Protein AF-A0A5S9ISZ1-F1 (afdb_monomer)

Organism: Uabimicrobium amorphum (NCBI:txid2596890)

Solvent-accessible surface area (backbone atoms only — not comparable to full-atom values): 8520 Å² total; per-residue (Å²): 136,82,88,78,91,81,89,80,90,78,88,81,79,80,75,77,74,77,74,75,72,71,69,77,73,83,74,69,81,71,46,74,76,39,40,32,41,36,26,41,45,48,73,56,96,90,42,76,43,75,41,82,54,31,29,32,37,35,32,41,49,96,90,40,46,37,36,42,65,77,46,66,77,42,88,84,69,52,56,44,74,26,39,45,80,74,44,73,80,90,51,41,43,36,33,37,39,30,35,60,96,80,40,47,35,37,36,46,30,35,58,76,49,92,55,30,27,39,36,37,32,18,42,40,50,99,84,68,45,72,72,51,80,69,37,49,33,39,39,38,53,51,89,130

Secondary structure (DSSP, 8-state):
------------------------------EEEEEEEEEEEEEETTEEEEEEEEEEEEEEETTEEEEEE-S---TTS----EEEEEEE-SSEEEEEEE-GGG-EEEEEEEEEETTEEEEEEEEE-TT--EEEEEEEEEEEEEP-

pLDDT: mean 78.62, std 19.04, range [37.28, 97.5]

Mean predicted aligned error: 11.9 Å

Foldseek 3Di:
DDDDDDDDDDDDPPPPPPPPPPDPPPPDDWAFPFKKWKWWFDDDPNDGDTDTAAIWTWTADPNFIAIAGPGDDPVVQPGFRGKDPWDDPPFWTWIWTQSDPVGIWIDIWGDPDVQKTKDFIFHADPVRDGDDTDTIMIMGTDDD

Nearest PDB structures (foldseek):
  8ah9-assembly1_A  TM=6.324E-01  e=5.903E-02  synthetic construct
  2lfu-assembly1_A  TM=5.214E-01  e=3.673E-02  Neisseria meningitidis
  6r5p-assembly1_A  TM=3.182E-01  e=1.324E+00  Pseudomonas aeruginosa PAO1
  8xkw-assembly1_F  TM=3.300E-01  e=9.813E+00  Saccharomyces cerevisiae
  6z0e-assembly1_A  TM=2.368E-01  e=4.005E+00  Homo sapiens

Structure (mmCIF, N/CA/C/O backbone):
data_AF-A0A5S9ISZ1-F1
#
_entry.id   AF-A0A5S9ISZ1-F1
#
loop_
_atom_site.group_PDB
_atom_site.id
_atom_site.type_symbol
_atom_site.label_atom_id
_atom_site.label_alt_id
_atom_site.label_comp_id
_atom_site.label_asym_id
_atom_site.label_entity_id
_atom_site.label_seq_id
_atom_site.pdbx_PDB_ins_code
_atom_site.Cartn_x
_atom_site.Cartn_y
_atom_site.Cartn_z
_atom_site.occupancy
_atom_site.B_iso_or_equiv
_atom_site.auth_seq_id
_atom_site.auth_comp_id
_atom_site.auth_asym_id
_atom_site.auth_atom_id
_atom_site.pdbx_PDB_model_num
ATOM 1 N N . MET A 1 1 ? -58.623 -70.860 1.924 1.00 37.28 1 MET A N 1
ATOM 2 C CA . MET A 1 1 ? -57.464 -71.271 1.102 1.00 37.28 1 MET A CA 1
ATOM 3 C C . MET A 1 1 ? -56.815 -70.028 0.511 1.00 37.28 1 MET A C 1
ATOM 5 O O . MET A 1 1 ? -57.539 -69.239 -0.068 1.00 37.28 1 MET A O 1
ATOM 9 N N . LYS A 1 2 ? -55.489 -69.919 0.670 1.00 38.84 2 LYS A N 1
ATOM 10 C CA . LYS A 1 2 ? -54.488 -69.265 -0.201 1.00 38.84 2 LYS A CA 1
ATOM 11 C C . LYS A 1 2 ? -54.653 -67.785 -0.621 1.00 38.84 2 LYS A C 1
ATOM 13 O O . LYS A 1 2 ? -55.529 -67.431 -1.393 1.00 38.84 2 LYS A O 1
ATOM 18 N N . ASN A 1 3 ? -53.675 -67.002 -0.143 1.00 41.09 3 ASN A N 1
ATOM 19 C CA . ASN A 1 3 ? -52.988 -65.829 -0.711 1.0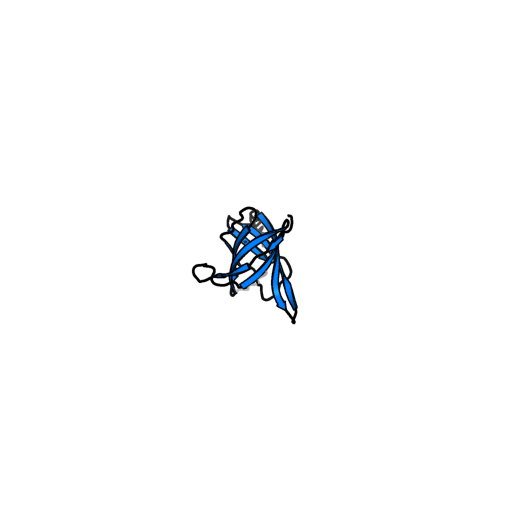0 41.09 3 ASN A CA 1
ATOM 20 C C . ASN A 1 3 ? -53.276 -65.455 -2.173 1.00 41.09 3 ASN A C 1
ATOM 22 O O . ASN A 1 3 ? -53.271 -66.335 -3.023 1.00 41.09 3 ASN A O 1
ATOM 26 N N . PHE A 1 4 ? -53.325 -64.144 -2.446 1.00 40.31 4 PHE A N 1
ATOM 27 C CA . PHE A 1 4 ? -52.433 -63.378 -3.351 1.00 40.31 4 PHE A CA 1
ATOM 28 C C . PHE A 1 4 ? -52.940 -61.918 -3.351 1.00 40.31 4 PHE A C 1
ATOM 30 O O . PHE A 1 4 ? -54.024 -61.632 -3.838 1.00 40.31 4 PHE A O 1
ATOM 37 N N . LEU A 1 5 ? -52.355 -61.010 -2.564 1.00 41.66 5 LEU A N 1
ATOM 38 C CA . LEU A 1 5 ? -51.316 -60.065 -2.999 1.00 41.66 5 LEU A CA 1
ATOM 39 C C . LEU A 1 5 ? -51.526 -59.556 -4.436 1.00 41.66 5 LEU A C 1
ATOM 41 O O . LEU A 1 5 ? -51.067 -60.209 -5.361 1.00 41.66 5 LEU A O 1
ATOM 45 N N . TYR A 1 6 ? -52.119 -58.369 -4.604 1.00 41.50 6 TYR A N 1
ATOM 46 C CA . TYR A 1 6 ? -51.606 -57.391 -5.566 1.00 41.50 6 TYR A CA 1
ATOM 47 C C . TYR A 1 6 ? -51.795 -55.958 -5.065 1.00 41.50 6 TYR A C 1
ATOM 49 O O . TYR A 1 6 ? -52.875 -55.503 -4.698 1.00 41.50 6 TYR A O 1
ATOM 57 N N . LEU A 1 7 ? -50.640 -55.313 -5.028 1.00 40.91 7 LEU A N 1
ATOM 58 C CA . LEU A 1 7 ? -50.312 -53.946 -4.691 1.00 40.91 7 LEU A CA 1
ATOM 59 C C . LEU A 1 7 ? -50.818 -53.014 -5.804 1.00 40.91 7 LEU A C 1
ATOM 61 O O . LEU A 1 7 ? -50.527 -53.275 -6.968 1.00 40.91 7 LEU A O 1
ATOM 65 N N . LEU A 1 8 ? -51.475 -51.904 -5.462 1.00 42.34 8 LEU A N 1
ATOM 66 C CA . LEU A 1 8 ? -51.428 -50.679 -6.271 1.00 42.34 8 LEU A CA 1
ATOM 67 C C . LEU A 1 8 ? -51.762 -49.468 -5.393 1.00 42.34 8 LEU A C 1
ATOM 69 O O . LEU A 1 8 ? -52.909 -49.081 -5.194 1.00 42.34 8 LEU A O 1
ATOM 73 N N . LEU A 1 9 ? -50.686 -48.914 -4.833 1.00 39.34 9 LEU A N 1
ATOM 74 C CA . LEU A 1 9 ? -50.608 -47.561 -4.303 1.00 39.34 9 LEU A CA 1
ATOM 75 C C . LEU A 1 9 ? -50.928 -46.566 -5.424 1.00 39.34 9 LEU A C 1
ATOM 77 O O . LEU A 1 9 ? -50.252 -46.573 -6.452 1.00 39.34 9 LEU A O 1
ATOM 81 N N . VAL A 1 10 ? -51.877 -45.660 -5.192 1.00 41.00 10 VAL A N 1
ATOM 82 C CA . VAL A 1 10 ? -51.942 -44.398 -5.935 1.00 41.00 10 VAL A CA 1
ATOM 83 C C . VAL A 1 10 ? -51.803 -43.254 -4.944 1.00 41.00 10 VAL A C 1
ATOM 85 O O . VAL A 1 10 ? -52.517 -43.153 -3.950 1.00 41.00 10 VAL A O 1
ATOM 88 N N . LEU A 1 11 ? -50.776 -42.463 -5.231 1.00 42.03 11 LEU A N 1
ATOM 89 C CA . LEU A 1 11 ? -50.231 -41.351 -4.483 1.00 42.03 11 LEU A CA 1
ATOM 90 C C . LEU A 1 11 ? -51.279 -40.285 -4.165 1.00 42.03 11 LEU A C 1
ATOM 92 O O . LEU A 1 11 ? -51.996 -39.829 -5.051 1.00 42.03 11 LEU A O 1
ATOM 96 N N . SER A 1 12 ? -51.249 -39.778 -2.936 1.00 39.47 12 SER A N 1
ATOM 97 C CA . SER A 1 12 ? -51.630 -38.397 -2.614 1.00 39.47 12 SER A CA 1
ATOM 98 C C . SER A 1 12 ? -50.902 -37.941 -1.347 1.00 39.47 12 SER A C 1
ATOM 100 O O . SER A 1 12 ? -51.507 -37.438 -0.406 1.00 39.47 12 SER A O 1
ATOM 102 N N . SER A 1 13 ? -49.583 -38.141 -1.286 1.00 40.16 13 SER A N 1
ATOM 103 C CA . SER A 1 13 ? -48.759 -37.416 -0.319 1.00 40.16 13 SER A CA 1
ATOM 104 C C . SER A 1 13 ? -48.567 -36.015 -0.881 1.00 40.16 13 SER A C 1
ATOM 106 O O . SER A 1 13 ? -47.745 -35.789 -1.770 1.00 40.16 13 SER A O 1
ATOM 108 N N . LEU A 1 14 ? -49.374 -35.085 -0.377 1.00 41.28 14 LEU A N 1
ATOM 109 C CA . LEU A 1 14 ? -49.137 -33.656 -0.472 1.00 41.28 14 LEU A CA 1
ATOM 110 C C . LEU A 1 14 ? -47.787 -33.390 0.213 1.00 41.28 14 LEU A C 1
ATOM 112 O O . LEU A 1 14 ? -47.710 -33.197 1.424 1.00 41.28 14 LEU A O 1
ATOM 116 N N . LEU A 1 15 ? -46.700 -33.486 -0.552 1.00 44.69 15 LEU A N 1
ATOM 117 C CA . LEU A 1 15 ? -45.383 -33.059 -0.116 1.00 44.69 15 LEU A CA 1
ATOM 118 C C . LEU A 1 15 ? -45.458 -31.532 -0.070 1.00 44.69 15 LEU A C 1
ATOM 120 O O . LEU A 1 15 ? -45.263 -30.851 -1.075 1.00 44.69 15 LEU A O 1
ATOM 124 N N . MET A 1 16 ? -45.824 -30.999 1.093 1.00 43.38 16 MET A N 1
ATOM 125 C CA . MET A 1 16 ? -45.502 -29.627 1.453 1.00 43.38 16 MET A CA 1
ATOM 126 C C . MET A 1 16 ? -43.980 -29.544 1.403 1.00 43.38 16 MET A C 1
ATOM 128 O O . MET A 1 16 ? -43.286 -29.928 2.341 1.00 43.38 16 MET A O 1
ATOM 132 N N . ALA A 1 17 ? -43.461 -29.140 0.244 1.00 46.66 17 ALA A N 1
ATOM 133 C CA . ALA A 1 17 ? -42.120 -28.624 0.133 1.00 46.66 17 ALA A CA 1
ATOM 134 C C . ALA A 1 17 ? -42.088 -27.410 1.056 1.00 46.66 17 ALA A C 1
ATOM 136 O O . ALA A 1 17 ? -42.606 -26.344 0.729 1.00 46.66 17 ALA A O 1
ATOM 137 N N . GLU A 1 18 ? -41.562 -27.625 2.255 1.00 45.44 18 GLU A N 1
ATOM 138 C CA . GLU A 1 18 ? -41.102 -26.570 3.132 1.00 45.44 18 GLU A CA 1
ATOM 139 C C . GLU A 1 18 ? -40.006 -25.847 2.350 1.00 45.44 18 GLU A C 1
ATOM 141 O O . GLU A 1 18 ? -38.837 -26.241 2.335 1.00 45.44 18 GLU A O 1
ATOM 146 N N . ASP A 1 19 ? -40.437 -24.850 1.578 1.00 42.72 19 ASP A N 1
ATOM 147 C CA . ASP A 1 19 ? -39.573 -23.870 0.963 1.00 42.72 19 ASP A CA 1
ATOM 148 C C . ASP A 1 19 ? -38.849 -23.217 2.131 1.00 42.72 19 ASP A C 1
ATOM 150 O O . ASP A 1 19 ? -39.397 -22.381 2.854 1.00 42.72 19 ASP A O 1
ATOM 154 N N . LYS A 1 20 ? -37.637 -23.709 2.403 1.00 48.31 20 LYS A N 1
ATOM 155 C CA . LYS A 1 20 ? -36.704 -23.066 3.309 1.00 48.31 20 LYS A CA 1
ATOM 156 C C . LYS A 1 20 ? -36.422 -21.715 2.681 1.00 48.31 20 LYS A C 1
ATOM 158 O O . LYS A 1 20 ? -35.449 -21.569 1.941 1.00 48.31 20 LYS A O 1
ATOM 163 N N . GLN A 1 21 ? -37.276 -20.739 2.993 1.00 44.53 21 GLN A N 1
ATOM 164 C CA . GLN A 1 21 ? -36.989 -19.328 2.865 1.00 44.53 21 GLN A CA 1
ATOM 165 C C . GLN A 1 21 ? -35.624 -19.151 3.510 1.00 44.53 21 GLN A C 1
ATOM 167 O O . GLN A 1 21 ? -35.485 -19.160 4.734 1.00 44.53 21 GLN A O 1
ATOM 172 N N . LYS A 1 22 ? -34.591 -19.087 2.662 1.00 45.47 22 LYS A N 1
ATOM 173 C CA . LYS A 1 22 ? -33.261 -18.661 3.056 1.00 45.47 22 LYS A CA 1
ATOM 174 C C . LYS A 1 22 ? -33.496 -17.341 3.755 1.00 45.47 22 LYS A C 1
ATOM 176 O O . LYS A 1 22 ? -33.867 -16.361 3.110 1.00 45.47 22 LYS A O 1
ATOM 181 N N . THR A 1 23 ? -33.344 -17.355 5.075 1.00 46.59 23 THR A N 1
ATOM 182 C CA . THR A 1 23 ? -33.303 -16.157 5.897 1.00 46.59 23 THR A CA 1
ATOM 183 C C . THR A 1 23 ? -32.440 -15.157 5.138 1.00 46.59 23 THR A C 1
ATOM 185 O O . THR A 1 23 ? -31.343 -15.553 4.720 1.00 46.59 23 THR A O 1
ATOM 188 N N . PRO A 1 24 ? -32.914 -13.927 4.864 1.00 47.88 24 PRO A N 1
ATOM 189 C CA . PRO A 1 24 ? -32.077 -12.945 4.208 1.00 47.88 24 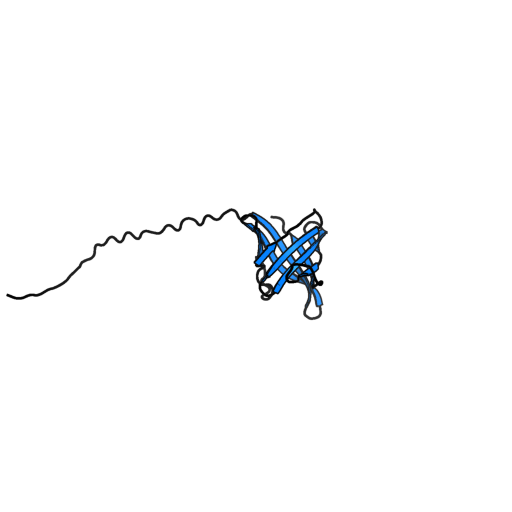PRO A CA 1
ATOM 190 C C . PRO A 1 24 ? -30.832 -12.832 5.072 1.00 47.88 24 PRO A C 1
ATOM 192 O O . PRO A 1 24 ? -30.905 -12.483 6.251 1.00 47.88 24 PRO A O 1
ATOM 195 N N . GLU A 1 25 ? -29.712 -13.275 4.503 1.00 54.81 25 GLU A N 1
ATOM 196 C CA . GLU A 1 25 ? -28.404 -13.204 5.121 1.00 54.81 25 GLU A CA 1
ATOM 197 C C . GLU A 1 25 ? -28.291 -11.777 5.649 1.00 54.81 25 GLU A C 1
ATOM 199 O O . GLU A 1 25 ? -28.457 -10.830 4.878 1.00 54.81 25 GLU A O 1
ATOM 204 N N . ASN A 1 26 ? -28.171 -11.628 6.970 1.00 48.38 26 ASN A N 1
ATOM 205 C CA . ASN A 1 26 ? -28.099 -10.338 7.640 1.00 48.38 26 ASN A CA 1
ATOM 206 C C . ASN A 1 26 ? -26.809 -9.656 7.163 1.00 48.38 26 ASN A C 1
ATOM 208 O O . ASN A 1 26 ? -25.752 -9.778 7.786 1.00 48.38 26 ASN A O 1
ATOM 212 N N . LYS A 1 27 ? -26.869 -9.040 5.977 1.00 56.22 27 LYS A N 1
ATOM 213 C CA . LYS A 1 27 ? -25.784 -8.306 5.343 1.00 56.22 27 LYS A CA 1
ATOM 214 C C . LYS A 1 27 ? -25.642 -7.036 6.152 1.00 56.22 27 LYS A C 1
ATOM 216 O O . LYS A 1 27 ? -26.259 -6.018 5.855 1.00 56.22 27 LYS A O 1
ATOM 221 N N . GLN A 1 28 ? -24.870 -7.143 7.227 1.00 60.62 28 GLN A N 1
ATOM 222 C CA . GLN A 1 28 ? -24.439 -5.986 7.989 1.00 60.62 28 GLN A CA 1
ATOM 223 C C . GLN A 1 28 ? -23.888 -4.930 7.022 1.00 60.62 28 GLN A C 1
ATOM 225 O O . GLN A 1 28 ? -23.238 -5.303 6.037 1.00 60.62 28 GLN A O 1
ATOM 230 N N . PRO A 1 29 ? -24.135 -3.638 7.288 1.00 60.44 29 PRO A N 1
ATOM 231 C CA . PRO A 1 29 ? -23.635 -2.572 6.438 1.00 60.44 29 PRO A CA 1
ATOM 232 C C . PRO A 1 29 ? -22.112 -2.691 6.318 1.00 60.44 29 PRO A C 1
ATOM 234 O O . PRO A 1 29 ? -21.390 -2.787 7.313 1.00 60.44 29 PRO A O 1
ATOM 237 N N . VAL A 1 30 ? -21.640 -2.773 5.076 1.00 74.88 30 VAL A N 1
ATOM 238 C CA . VAL A 1 30 ? -20.219 -2.733 4.742 1.00 74.88 30 VAL A CA 1
ATOM 239 C C . VAL A 1 30 ? -19.889 -1.277 4.465 1.00 74.88 30 VAL A C 1
ATOM 241 O O . VAL A 1 30 ? -20.257 -0.752 3.415 1.00 74.88 30 VAL A O 1
ATOM 244 N N . ASP A 1 31 ? -19.188 -0.634 5.394 1.00 84.00 31 ASP A N 1
ATOM 245 C CA . ASP A 1 31 ? -18.764 0.750 5.211 1.00 84.00 31 ASP A CA 1
ATOM 246 C C . ASP A 1 31 ? -17.598 0.778 4.222 1.00 84.00 31 ASP A C 1
ATOM 248 O O . ASP A 1 31 ? -16.485 0.329 4.528 1.00 84.00 31 ASP A O 1
ATOM 252 N N . ILE A 1 32 ? -17.848 1.288 3.015 1.00 83.19 32 ILE A N 1
ATOM 253 C CA . ILE A 1 32 ? -16.793 1.555 2.039 1.00 83.19 32 ILE A CA 1
ATOM 254 C C . ILE A 1 32 ? -16.044 2.807 2.500 1.00 83.19 32 ILE A C 1
ATOM 256 O O . ILE A 1 32 ? -16.592 3.901 2.543 1.00 83.19 32 ILE A O 1
ATOM 260 N N . ILE A 1 33 ? -14.772 2.635 2.857 1.00 87.19 33 ILE A N 1
ATOM 261 C CA . ILE A 1 33 ? -13.893 3.712 3.333 1.00 87.19 33 ILE A CA 1
ATOM 262 C C . ILE A 1 33 ? -13.253 4.444 2.150 1.00 87.19 33 ILE A C 1
ATOM 264 O O . ILE A 1 33 ? -12.984 5.647 2.207 1.00 87.19 33 ILE A O 1
ATOM 268 N N . GLY A 1 34 ? -12.987 3.724 1.063 1.00 89.69 34 GLY A N 1
ATOM 269 C CA . GLY A 1 34 ? -12.474 4.309 -0.166 1.00 89.69 34 GLY A CA 1
ATOM 270 C C . GLY A 1 34 ? -12.171 3.268 -1.227 1.00 89.69 34 GLY A C 1
ATOM 271 O O . GLY A 1 34 ? -11.970 2.090 -0.927 1.00 89.69 34 GLY A O 1
ATOM 272 N N . ILE A 1 35 ? -12.098 3.739 -2.463 1.00 92.88 35 ILE A N 1
ATOM 273 C CA . ILE A 1 35 ? -11.609 2.985 -3.612 1.00 92.88 35 ILE A CA 1
ATOM 274 C C . ILE A 1 35 ? -10.271 3.604 -4.014 1.00 92.88 35 ILE A C 1
ATOM 276 O O . ILE A 1 35 ? -10.121 4.825 -3.986 1.00 92.88 35 ILE A O 1
ATOM 280 N N . TRP A 1 36 ? -9.284 2.770 -4.323 1.00 93.19 36 TRP A N 1
ATOM 281 C CA . TRP A 1 36 ? -7.903 3.196 -4.502 1.00 93.19 36 TRP A CA 1
ATOM 282 C C . TRP A 1 36 ? -7.237 2.490 -5.672 1.00 93.19 36 TRP A C 1
ATOM 284 O O . TRP A 1 36 ? -7.207 1.265 -5.699 1.00 93.19 36 TRP A O 1
ATOM 294 N N . ASP A 1 37 ? -6.619 3.240 -6.572 1.00 93.81 37 ASP A N 1
ATOM 295 C CA . ASP A 1 37 ? -5.728 2.674 -7.580 1.00 93.81 37 ASP A CA 1
ATOM 296 C C . ASP A 1 37 ? -4.296 2.643 -7.067 1.00 93.81 37 ASP A C 1
ATOM 298 O O . ASP A 1 37 ? -3.770 3.659 -6.607 1.00 93.81 37 ASP A O 1
ATOM 302 N N . GLN A 1 38 ? -3.653 1.484 -7.174 1.00 92.12 38 GLN A N 1
ATOM 303 C CA . GLN A 1 38 ? -2.241 1.312 -6.861 1.00 92.12 38 GLN A CA 1
ATOM 304 C C . GLN A 1 38 ? -1.410 1.286 -8.142 1.00 92.12 38 GLN A C 1
ATOM 306 O O . GLN A 1 38 ? -1.742 0.607 -9.114 1.00 92.12 38 GLN A O 1
ATOM 311 N N . TYR A 1 39 ? -0.262 1.952 -8.093 1.00 92.25 39 TYR A N 1
ATOM 312 C CA . TYR A 1 39 ? 0.792 1.877 -9.089 1.00 92.25 39 TYR A CA 1
ATOM 313 C C . TYR A 1 39 ? 2.121 1.561 -8.406 1.00 92.25 39 TYR A C 1
ATOM 315 O O . TYR A 1 39 ? 2.465 2.151 -7.379 1.00 92.25 39 TYR A O 1
ATOM 323 N N . ILE A 1 40 ? 2.892 0.656 -9.000 1.00 90.44 40 ILE A N 1
ATOM 324 C CA . ILE A 1 40 ? 4.193 0.219 -8.490 1.00 90.44 40 ILE A CA 1
ATOM 325 C C . ILE A 1 40 ? 5.263 0.659 -9.481 1.00 90.44 40 ILE A C 1
ATOM 327 O O . ILE A 1 40 ? 5.116 0.465 -10.687 1.00 90.44 40 ILE A O 1
ATOM 331 N N . TYR A 1 41 ? 6.334 1.268 -8.980 1.00 90.56 41 TYR A N 1
ATOM 332 C CA . TYR A 1 41 ? 7.465 1.666 -9.808 1.00 90.56 41 TYR A CA 1
ATOM 333 C C . TYR A 1 41 ? 8.446 0.503 -9.951 1.00 90.56 41 TYR A C 1
ATOM 335 O O . TYR A 1 41 ? 9.075 0.099 -8.970 1.00 90.56 41 TYR A O 1
ATOM 343 N N . TYR A 1 42 ? 8.576 -0.035 -11.159 1.00 86.81 42 TYR A N 1
ATOM 344 C CA . TYR A 1 42 ? 9.542 -1.085 -11.485 1.00 86.81 42 TYR A CA 1
ATOM 345 C C . TYR A 1 42 ? 9.939 -1.010 -12.963 1.00 86.81 42 TYR A C 1
ATOM 347 O O . TYR A 1 42 ? 9.356 -0.248 -13.731 1.00 86.81 42 TYR A O 1
ATOM 355 N N . ASN A 1 43 ? 10.971 -1.760 -13.356 1.00 87.50 43 ASN A N 1
ATOM 356 C CA . ASN A 1 43 ? 11.318 -1.907 -14.765 1.00 87.50 43 ASN A CA 1
ATOM 357 C C . ASN A 1 43 ? 10.492 -3.042 -15.369 1.00 87.50 43 ASN A C 1
ATOM 359 O O . ASN A 1 43 ? 10.629 -4.193 -14.954 1.00 87.50 43 ASN A O 1
ATOM 363 N N . LYS A 1 44 ? 9.651 -2.713 -16.347 1.00 80.25 44 LYS A N 1
ATOM 364 C CA . LYS A 1 44 ? 8.938 -3.692 -17.162 1.00 80.25 44 LYS A CA 1
ATOM 365 C C . LYS A 1 44 ? 9.341 -3.493 -18.614 1.00 80.25 44 LYS A C 1
ATOM 367 O O . LYS A 1 44 ? 9.207 -2.390 -19.140 1.00 80.25 44 LYS A O 1
ATOM 372 N N . GLU A 1 45 ? 9.826 -4.554 -19.256 1.00 86.31 45 GLU A N 1
ATOM 373 C CA . GLU A 1 45 ? 10.148 -4.549 -20.693 1.00 86.31 45 GLU A CA 1
ATOM 374 C C . GLU A 1 45 ? 11.132 -3.423 -21.082 1.00 86.31 45 GLU A C 1
ATOM 376 O O . GLU A 1 45 ? 10.978 -2.749 -22.099 1.00 86.31 45 GLU A O 1
ATOM 381 N N . GLY A 1 46 ? 12.137 -3.170 -20.233 1.00 85.00 46 GLY A N 1
ATOM 382 C CA . GLY A 1 46 ? 13.160 -2.147 -20.472 1.00 85.00 46 GLY A CA 1
ATOM 383 C C . GLY A 1 46 ? 12.715 -0.713 -20.171 1.00 85.00 46 GLY A C 1
ATOM 384 O O . GLY A 1 46 ? 13.514 0.209 -20.322 1.00 85.00 46 GLY A O 1
ATOM 385 N N . LYS A 1 47 ? 11.479 -0.498 -19.704 1.00 85.12 47 LYS A N 1
ATOM 386 C CA . LYS A 1 47 ? 10.965 0.817 -19.303 1.00 85.12 47 LYS A CA 1
ATOM 387 C C . LYS A 1 47 ? 10.774 0.865 -17.793 1.00 85.12 47 LYS A C 1
ATOM 389 O O . LYS A 1 47 ? 10.006 0.092 -17.231 1.00 85.12 47 LYS A O 1
ATOM 394 N N . THR A 1 48 ? 11.461 1.796 -17.138 1.00 89.25 48 THR A N 1
ATOM 395 C CA . THR A 1 48 ? 11.278 2.058 -15.708 1.00 89.25 48 THR A CA 1
ATOM 396 C C . THR A 1 48 ? 10.206 3.128 -15.533 1.00 89.25 48 THR A C 1
ATOM 398 O O . THR A 1 48 ? 10.437 4.295 -15.848 1.00 89.25 48 THR A O 1
ATOM 401 N N . ALA A 1 49 ? 9.026 2.734 -15.061 1.00 92.50 49 ALA A N 1
ATOM 402 C CA . ALA A 1 49 ? 7.900 3.637 -14.851 1.00 92.50 49 ALA A 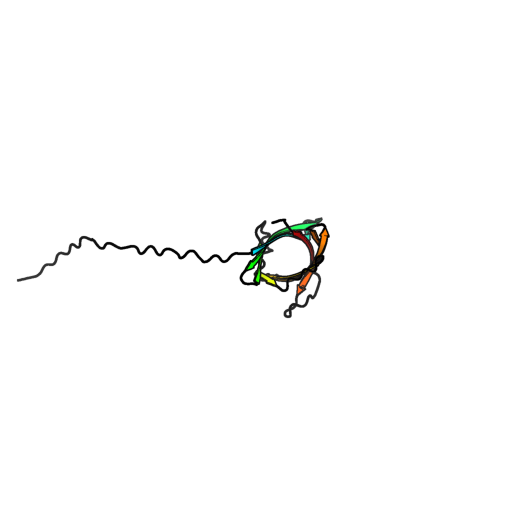CA 1
ATOM 403 C C . ALA A 1 49 ? 6.981 3.134 -13.729 1.00 92.50 49 ALA A C 1
ATOM 405 O O . ALA A 1 49 ? 7.149 2.037 -13.196 1.00 92.50 49 ALA A O 1
ATOM 406 N N . TYR A 1 50 ? 5.985 3.947 -13.368 1.00 91.25 50 TYR A N 1
ATOM 407 C CA . TYR A 1 50 ? 4.853 3.470 -12.581 1.00 91.25 50 TYR A CA 1
ATOM 408 C C . TYR A 1 50 ? 3.952 2.611 -13.463 1.00 91.25 50 TYR A C 1
ATOM 410 O O . TYR A 1 50 ? 3.412 3.086 -14.461 1.00 91.25 50 TYR A O 1
ATOM 418 N N . HIS A 1 51 ? 3.753 1.364 -13.059 1.00 89.81 51 HIS A N 1
ATOM 419 C CA . HIS A 1 51 ? 2.827 0.449 -13.703 1.00 89.81 51 HIS A CA 1
ATOM 420 C C . HIS A 1 51 ? 1.623 0.226 -12.801 1.00 89.81 51 HIS A C 1
ATOM 422 O O . HIS A 1 51 ? 1.752 0.073 -11.586 1.00 89.81 51 HIS A O 1
ATOM 428 N N . TYR A 1 52 ? 0.446 0.224 -13.413 1.00 89.69 52 TYR A N 1
ATOM 429 C CA . TYR A 1 52 ? -0.805 0.011 -12.709 1.00 89.69 52 TYR A CA 1
ATOM 430 C C . TYR A 1 52 ? -0.883 -1.412 -12.146 1.00 89.69 52 TYR A C 1
ATOM 432 O O . TYR A 1 52 ? -0.688 -2.384 -12.877 1.00 89.69 52 TYR A O 1
ATOM 440 N N . ALA A 1 53 ? -1.152 -1.511 -10.846 1.00 85.62 53 ALA A N 1
ATOM 441 C CA . ALA A 1 53 ? -1.179 -2.765 -10.106 1.00 85.62 53 ALA A CA 1
ATOM 442 C C . ALA A 1 53 ? -2.603 -3.286 -9.852 1.00 85.62 53 ALA A C 1
ATOM 444 O O . ALA A 1 53 ? -2.819 -4.498 -9.816 1.00 85.62 53 ALA A O 1
ATOM 445 N N . GLY A 1 54 ? -3.574 -2.381 -9.714 1.00 88.38 54 GLY A N 1
ATOM 446 C CA . GLY A 1 54 ? -4.985 -2.721 -9.546 1.00 88.38 54 GLY A CA 1
ATOM 447 C C . GLY A 1 54 ? -5.766 -1.674 -8.754 1.00 88.38 54 GLY A C 1
ATOM 448 O O . GLY A 1 54 ? -5.180 -0.799 -8.115 1.00 88.38 54 GLY A O 1
ATOM 449 N N . THR A 1 55 ? -7.094 -1.812 -8.780 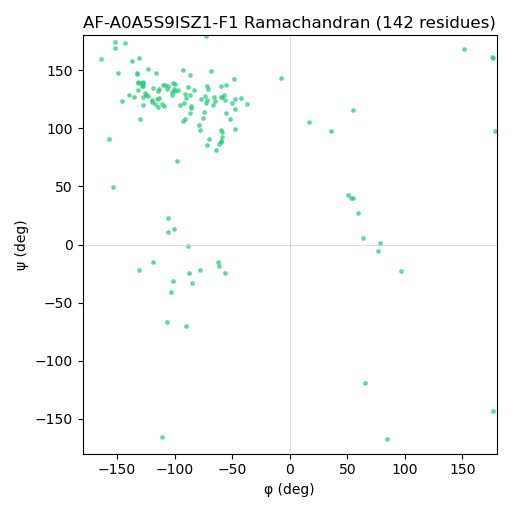1.00 90.75 55 THR A N 1
ATOM 450 C CA . THR A 1 55 ? -8.016 -1.039 -7.939 1.00 90.75 55 THR A CA 1
ATOM 451 C C . THR A 1 55 ? -8.383 -1.857 -6.713 1.00 90.75 55 THR A C 1
ATOM 453 O O . THR A 1 55 ? -8.790 -3.019 -6.826 1.00 90.75 55 THR A O 1
ATOM 456 N N . PHE A 1 56 ? -8.317 -1.228 -5.551 1.00 89.38 56 PHE A N 1
ATOM 457 C CA . PHE A 1 56 ? -8.577 -1.808 -4.250 1.00 89.38 56 PHE A CA 1
ATOM 458 C C . PHE A 1 56 ? -9.675 -1.034 -3.526 1.00 89.38 56 PHE A C 1
ATOM 460 O O . PHE A 1 56 ? -9.601 0.179 -3.356 1.00 89.38 56 PHE A O 1
ATOM 467 N N . GLN A 1 57 ? -10.687 -1.747 -3.053 1.00 90.25 57 GLN A N 1
ATOM 468 C CA . GLN A 1 57 ? -11.720 -1.213 -2.182 1.00 90.25 57 GLN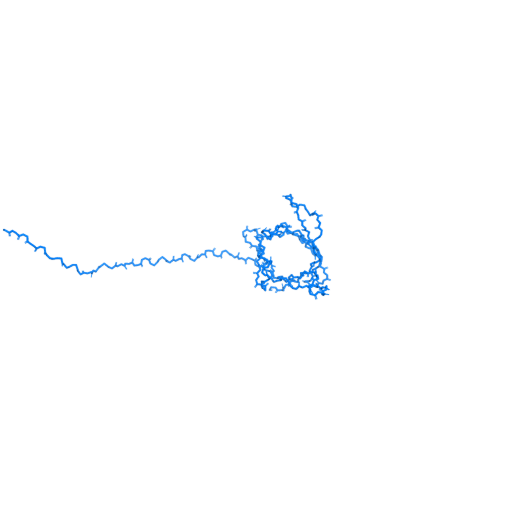 A CA 1
ATOM 469 C C . GLN A 1 57 ? -11.345 -1.506 -0.730 1.00 90.25 57 GLN A C 1
ATOM 471 O O . GLN A 1 57 ? -11.213 -2.668 -0.341 1.00 90.25 57 GLN A O 1
ATOM 476 N N . LEU A 1 58 ? -11.188 -0.454 0.070 1.00 89.69 58 LEU A N 1
ATOM 477 C CA . LEU A 1 58 ? -11.003 -0.545 1.512 1.00 89.69 58 LEU A CA 1
ATOM 478 C C . LEU A 1 58 ? -12.372 -0.466 2.190 1.00 89.69 58 LEU A C 1
ATOM 480 O O . LEU A 1 58 ? -13.093 0.520 2.039 1.00 89.69 58 LEU A O 1
ATOM 484 N N . THR A 1 59 ? -12.718 -1.491 2.957 1.00 90.19 59 THR A N 1
ATOM 485 C CA . THR A 1 59 ? -13.977 -1.585 3.704 1.00 90.19 59 THR A CA 1
ATOM 486 C C . THR A 1 59 ? -13.722 -1.794 5.186 1.00 90.19 59 THR A C 1
ATOM 488 O O . THR A 1 59 ? -12.733 -2.432 5.557 1.00 90.19 59 THR A O 1
ATOM 491 N N . LYS A 1 60 ? -14.634 -1.324 6.039 1.00 87.69 60 LYS A N 1
ATOM 492 C CA . LYS A 1 60 ? -14.639 -1.635 7.470 1.00 87.69 60 LYS A CA 1
ATOM 493 C C . LYS A 1 60 ? -15.815 -2.556 7.787 1.00 87.69 60 LYS A C 1
ATOM 495 O O . LYS A 1 60 ? -16.966 -2.195 7.587 1.00 87.69 60 LYS A O 1
ATOM 500 N N . VAL A 1 61 ? -15.515 -3.751 8.291 1.00 85.75 61 VAL A N 1
ATOM 501 C CA . VAL A 1 61 ? -16.507 -4.780 8.636 1.00 85.75 61 VAL A CA 1
ATOM 502 C C . VAL A 1 61 ? -16.256 -5.227 10.071 1.00 85.75 61 VAL A C 1
ATOM 504 O O . VAL A 1 61 ? -15.166 -5.698 10.396 1.00 85.75 61 VAL A O 1
ATOM 507 N N . LYS A 1 62 ? -17.248 -5.060 10.957 1.00 86.69 62 LYS A N 1
ATOM 508 C CA . LYS A 1 62 ? -17.142 -5.404 12.394 1.00 86.69 62 LYS A CA 1
ATOM 509 C C . LYS A 1 62 ? -15.887 -4.812 13.063 1.00 86.69 62 LYS A C 1
ATOM 511 O O . LYS A 1 62 ? -15.167 -5.495 13.788 1.00 86.69 62 LYS A O 1
ATOM 516 N N . GLY A 1 63 ? -15.576 -3.551 12.753 1.00 84.50 63 GLY A N 1
ATOM 517 C CA . GLY A 1 63 ? -14.403 -2.849 13.287 1.00 84.50 63 GLY A CA 1
ATOM 518 C C . GLY A 1 63 ? -13.058 -3.228 12.653 1.00 84.50 63 GLY A C 1
ATOM 519 O O . GLY A 1 63 ? -12.059 -2.580 12.955 1.00 84.50 63 GLY A O 1
ATOM 520 N N . LYS A 1 64 ? -13.016 -4.223 11.757 1.00 85.19 64 LYS A N 1
ATOM 521 C CA . LYS A 1 64 ? -11.803 -4.663 11.055 1.00 85.19 64 LYS A CA 1
ATOM 522 C C . LYS A 1 64 ? -11.746 -4.068 9.654 1.00 85.19 64 LYS A C 1
ATOM 524 O O . LYS A 1 64 ? -12.754 -4.043 8.951 1.00 85.19 64 LYS A O 1
ATOM 529 N N . TYR A 1 65 ? -10.565 -3.618 9.245 1.00 87.62 65 TYR A N 1
ATOM 530 C CA . TYR A 1 65 ? -10.341 -3.127 7.891 1.00 87.62 65 TYR A CA 1
ATOM 531 C C . TYR A 1 65 ? -9.945 -4.273 6.962 1.00 87.62 65 TYR A C 1
ATOM 533 O O . TYR A 1 65 ? -9.127 -5.129 7.299 1.00 87.62 65 TYR A O 1
ATOM 541 N N . GLN A 1 66 ? -10.547 -4.282 5.783 1.00 87.62 66 GLN A N 1
ATOM 542 C CA . GLN A 1 66 ? -10.310 -5.269 4.740 1.00 87.62 66 GLN A CA 1
ATOM 543 C C . GLN A 1 66 ? -10.088 -4.537 3.429 1.00 87.62 66 GLN A C 1
ATOM 545 O O . GLN A 1 66 ? -10.786 -3.566 3.141 1.00 87.62 66 GLN A O 1
ATOM 550 N N . MET A 1 67 ? -9.132 -5.006 2.637 1.00 86.81 67 MET A N 1
ATOM 551 C CA . MET A 1 67 ? -8.870 -4.466 1.314 1.00 86.81 67 MET A CA 1
ATOM 552 C C . MET A 1 67 ? -9.118 -5.559 0.291 1.00 86.81 67 MET A C 1
ATOM 554 O O . MET A 1 67 ? -8.497 -6.612 0.336 1.00 86.81 67 MET A O 1
ATOM 558 N N . LYS A 1 68 ? -10.042 -5.309 -0.628 1.00 85.06 68 LYS A N 1
ATOM 559 C CA . LYS A 1 68 ? -10.388 -6.241 -1.696 1.00 85.06 68 LYS A CA 1
ATOM 560 C C . LYS A 1 68 ? -9.983 -5.639 -3.028 1.00 85.06 68 LYS A C 1
ATOM 562 O O . LYS A 1 68 ? -10.311 -4.490 -3.301 1.00 85.06 68 LYS A O 1
ATOM 567 N N . GLN A 1 69 ? -9.331 -6.415 -3.883 1.00 84.44 69 GLN A N 1
ATOM 568 C CA . GLN A 1 69 ? -9.117 -6.001 -5.265 1.00 84.44 69 GLN A CA 1
ATOM 569 C C . GLN A 1 69 ? -10.448 -6.066 -6.029 1.00 84.44 69 GLN A C 1
ATOM 571 O O . GLN A 1 69 ? -11.126 -7.097 -6.031 1.00 84.44 69 GLN A O 1
ATOM 576 N N . VAL A 1 70 ? -10.845 -4.951 -6.638 1.00 86.31 70 VAL A N 1
ATOM 577 C CA . VAL A 1 70 ? -12.111 -4.801 -7.380 1.00 86.31 70 VAL A CA 1
ATOM 578 C C . VAL A 1 70 ? -11.899 -4.467 -8.861 1.00 86.31 70 VAL A C 1
ATOM 580 O O . VAL A 1 70 ? -12.822 -4.643 -9.650 1.00 86.31 70 VAL A O 1
ATOM 583 N N . GLY A 1 71 ? -10.689 -4.044 -9.245 1.00 78.88 71 GLY A N 1
ATOM 584 C CA . GLY A 1 71 ? -10.275 -3.779 -10.630 1.00 78.88 71 GLY A CA 1
ATOM 585 C C . GLY A 1 71 ? -9.250 -4.791 -11.156 1.00 78.88 71 GLY A C 1
ATOM 586 O O . GLY A 1 71 ? -9.065 -5.852 -10.560 1.00 78.88 71 GLY A O 1
ATOM 587 N N . THR A 1 72 ? -8.590 -4.466 -12.278 1.00 66.75 72 THR A N 1
ATOM 588 C CA . THR A 1 72 ? -7.685 -5.351 -13.043 1.00 66.75 72 THR A CA 1
ATOM 589 C C . THR A 1 72 ? -6.838 -6.264 -12.157 1.00 66.75 72 THR A C 1
ATOM 591 O O . THR A 1 72 ? -6.062 -5.798 -11.323 1.00 66.75 72 THR A O 1
ATOM 594 N N . LYS A 1 73 ? -6.988 -7.576 -12.370 1.00 56.84 73 LYS A N 1
ATOM 595 C CA . LYS A 1 73 ? -6.212 -8.622 -11.704 1.00 56.84 73 LYS A CA 1
ATOM 596 C C . LYS A 1 73 ? -4.848 -8.733 -12.374 1.00 56.84 73 LYS A C 1
ATOM 598 O O . LYS A 1 73 ? -4.743 -9.350 -13.431 1.00 56.84 73 LYS A O 1
ATOM 603 N N . LEU A 1 74 ? -3.797 -8.191 -11.763 1.00 59.00 74 LEU A N 1
ATOM 604 C CA . LEU A 1 74 ? -2.479 -8.778 -11.986 1.00 59.00 74 LEU A CA 1
ATOM 605 C C . LEU A 1 74 ? -2.502 -10.177 -11.346 1.00 59.00 74 LEU A C 1
ATOM 607 O O . LEU A 1 74 ? -2.748 -10.259 -10.143 1.00 59.00 74 LEU A O 1
ATOM 611 N N . PRO A 1 75 ? -2.286 -11.272 -12.105 1.00 56.59 75 PRO A N 1
ATOM 612 C CA . PRO A 1 75 ? -2.405 -12.639 -11.583 1.00 56.59 75 PRO A CA 1
ATOM 613 C C . PRO A 1 75 ? -1.511 -12.912 -10.368 1.00 56.59 75 PRO A C 1
ATOM 615 O O . PRO A 1 75 ? -1.793 -13.800 -9.570 1.00 56.59 75 PRO A O 1
ATOM 618 N N . GLU A 1 76 ? -0.430 -12.143 -10.240 1.00 59.12 76 GLU A N 1
ATOM 619 C CA . GLU A 1 76 ? 0.580 -12.277 -9.193 1.00 59.12 76 GLU A CA 1
ATOM 620 C C . GLU A 1 76 ? 0.242 -11.491 -7.919 1.00 59.12 76 GLU A C 1
ATOM 622 O O . GLU A 1 76 ? 0.679 -11.870 -6.837 1.00 59.12 76 GLU A O 1
ATOM 627 N N . LEU A 1 77 ? -0.573 -10.435 -8.010 1.00 58.06 77 LEU A N 1
ATOM 628 C CA . LEU A 1 77 ? -1.027 -9.650 -6.860 1.00 58.06 77 LEU A CA 1
ATOM 629 C C . LEU A 1 77 ? -2.415 -10.135 -6.460 1.00 58.06 77 LEU A C 1
ATOM 631 O O . LEU A 1 77 ? -3.426 -9.491 -6.715 1.00 58.06 77 LEU A O 1
ATOM 635 N N . ILE A 1 78 ? -2.463 -11.331 -5.882 1.00 55.84 78 ILE A N 1
ATOM 636 C CA . ILE A 1 78 ? -3.717 -11.930 -5.432 1.00 55.84 78 ILE A CA 1
ATOM 637 C C . ILE A 1 78 ? -4.126 -11.269 -4.113 1.00 55.84 78 ILE A C 1
ATOM 639 O O . ILE A 1 78 ? -3.342 -11.255 -3.170 1.00 55.84 78 ILE A O 1
ATOM 643 N N . ASN A 1 79 ? -5.357 -10.741 -4.092 1.00 62.44 79 ASN A N 1
ATOM 644 C CA . ASN A 1 79 ? -6.175 -10.322 -2.947 1.00 62.44 79 AS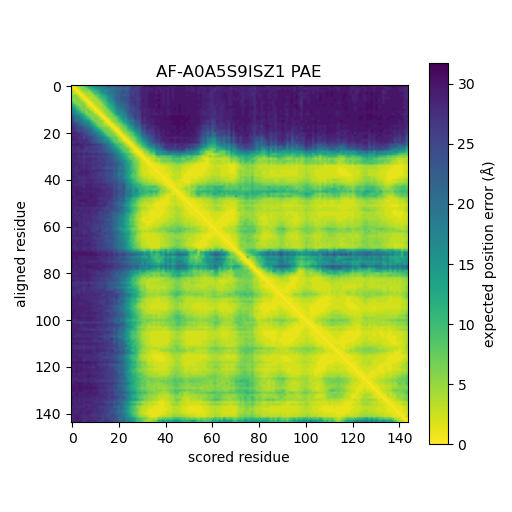N A CA 1
ATOM 645 C C . ASN A 1 79 ? -5.421 -10.136 -1.622 1.00 62.44 79 ASN A C 1
ATOM 647 O O . ASN A 1 79 ? -5.143 -11.113 -0.922 1.00 62.44 79 ASN A O 1
ATOM 651 N N . SER A 1 80 ? -5.213 -8.874 -1.231 1.00 69.69 80 SER A N 1
ATOM 652 C CA . SER A 1 80 ? -4.895 -8.548 0.159 1.00 69.69 80 SER A CA 1
ATOM 653 C C . SER A 1 80 ? -5.878 -9.276 1.091 1.00 69.69 80 SER A C 1
ATOM 655 O O . SER A 1 80 ? -7.095 -9.207 0.909 1.00 69.69 80 SER A O 1
ATOM 657 N N . GLN A 1 81 ? -5.354 -10.041 2.047 1.00 74.31 81 GLN A N 1
ATOM 658 C CA . GLN A 1 81 ? -6.153 -10.786 3.022 1.00 74.31 81 GLN A CA 1
ATOM 659 C C . GLN A 1 81 ? -6.686 -9.865 4.125 1.00 74.31 81 GLN A C 1
ATOM 661 O O . GLN A 1 81 ? -7.685 -10.172 4.777 1.00 74.31 81 GLN A O 1
ATOM 666 N N . GLY A 1 82 ? -6.046 -8.712 4.325 1.00 82.94 82 GLY A N 1
ATOM 667 C CA . GLY A 1 82 ? -6.452 -7.740 5.324 1.00 82.94 82 GLY A CA 1
ATOM 668 C C . GLY A 1 82 ? -5.502 -6.557 5.416 1.00 82.94 82 GLY A C 1
ATOM 669 O O . GLY A 1 82 ? -4.347 -6.619 4.993 1.00 82.94 82 GLY A O 1
ATOM 670 N N . VAL A 1 83 ? -6.005 -5.477 6.014 1.00 89.19 83 VAL A N 1
ATOM 671 C CA . VAL A 1 83 ? -5.212 -4.283 6.309 1.00 89.19 83 VAL A CA 1
ATOM 672 C C . VAL A 1 83 ? -5.331 -3.962 7.790 1.00 89.19 83 VAL A C 1
ATOM 674 O O . VAL A 1 83 ? -6.429 -3.925 8.344 1.00 89.19 83 VAL A O 1
ATOM 677 N N . THR A 1 84 ? -4.200 -3.742 8.455 1.00 90.75 84 THR A N 1
ATOM 678 C CA . THR A 1 84 ? -4.152 -3.493 9.902 1.00 90.75 84 THR A CA 1
ATOM 679 C C . THR A 1 84 ? -3.314 -2.273 10.250 1.00 90.75 84 THR A C 1
ATOM 681 O O . THR A 1 84 ? -2.473 -1.842 9.463 1.00 90.75 84 THR A O 1
ATOM 684 N N . GLU A 1 85 ? -3.541 -1.742 11.456 1.00 90.81 85 GLU A N 1
ATOM 685 C CA . GLU A 1 85 ? -2.809 -0.597 12.028 1.00 90.81 85 GLU A CA 1
ATOM 686 C C . GLU A 1 85 ? -2.800 0.628 11.108 1.00 90.81 85 GLU A 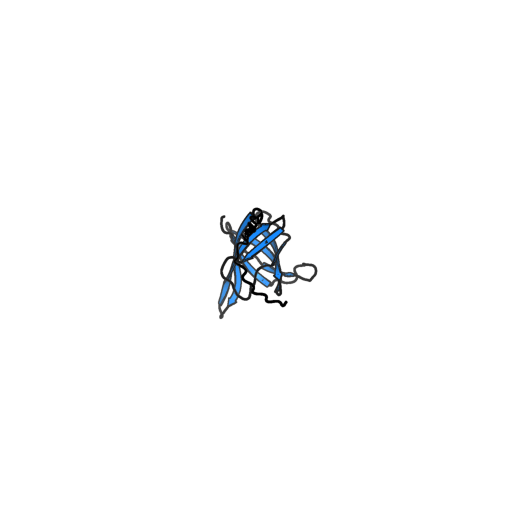C 1
ATOM 688 O O . GLU A 1 85 ? -1.803 1.332 10.972 1.00 90.81 85 GLU A O 1
ATOM 693 N N . ILE A 1 86 ? -3.943 0.864 10.470 1.00 91.00 86 ILE A N 1
ATOM 694 C CA . ILE A 1 86 ? -4.147 1.999 9.587 1.00 91.00 86 ILE A CA 1
ATOM 695 C C . ILE A 1 86 ? -4.072 3.293 10.402 1.00 91.00 86 ILE A C 1
ATOM 697 O O . ILE A 1 86 ? -4.850 3.486 11.338 1.00 91.00 86 ILE A O 1
ATOM 701 N N . LYS A 1 87 ? -3.174 4.197 10.012 1.00 92.44 87 LYS A N 1
ATOM 702 C CA . LYS A 1 87 ? -3.053 5.545 10.573 1.00 92.44 87 LYS A CA 1
ATOM 703 C C . LYS A 1 87 ? -3.051 6.571 9.450 1.00 92.44 87 LYS A C 1
ATOM 705 O O . LYS A 1 87 ? -2.358 6.384 8.451 1.00 92.44 87 LYS A O 1
ATOM 710 N N . PHE A 1 88 ? -3.798 7.652 9.652 1.00 88.62 88 PHE A N 1
ATOM 711 C CA . PHE A 1 88 ? -3.787 8.834 8.799 1.00 88.62 88 PHE A CA 1
ATOM 712 C C . PHE A 1 88 ? -3.746 10.089 9.662 1.00 88.62 88 PHE A C 1
ATOM 714 O O . PHE A 1 88 ? -4.587 10.247 10.543 1.00 88.62 88 PHE A O 1
ATOM 721 N N . ASP A 1 89 ? -2.785 10.971 9.403 1.00 90.06 89 ASP A N 1
ATOM 722 C CA . ASP A 1 89 ? -2.597 12.231 10.141 1.00 90.06 89 ASP A CA 1
ATOM 723 C C . ASP A 1 89 ? -3.034 13.478 9.344 1.00 90.06 89 ASP A C 1
ATOM 725 O O . ASP A 1 89 ? -2.733 14.610 9.718 1.00 90.06 89 ASP A O 1
ATOM 729 N N . GLY A 1 90 ? -3.723 13.283 8.215 1.00 87.44 90 GLY A N 1
ATOM 730 C CA . GLY A 1 90 ? -4.085 14.348 7.277 1.00 87.44 90 GLY A CA 1
ATOM 731 C C . GLY A 1 90 ? -3.128 14.483 6.089 1.00 87.44 90 GLY A C 1
ATOM 732 O O . GLY A 1 90 ? -3.539 14.978 5.039 1.00 87.44 90 GLY A O 1
ATOM 733 N N . LYS A 1 91 ? -1.878 14.013 6.199 1.00 93.00 91 LYS A N 1
ATOM 734 C CA . LYS A 1 91 ? -0.859 14.108 5.136 1.00 93.00 91 LYS A CA 1
ATOM 735 C C . LYS A 1 91 ? -0.143 12.795 4.847 1.00 93.00 91 LYS A C 1
ATOM 737 O O . LYS A 1 91 ? 0.406 12.654 3.758 1.00 93.00 91 LYS A O 1
ATOM 742 N N . GLU A 1 92 ? -0.132 11.846 5.768 1.00 94.75 92 GLU A N 1
ATOM 743 C CA . GLU A 1 92 ? 0.577 10.579 5.647 1.00 94.75 92 GLU A CA 1
ATOM 744 C C . GLU A 1 92 ? -0.335 9.409 6.020 1.00 94.75 92 GLU A C 1
ATOM 746 O O . GLU A 1 92 ? -1.008 9.440 7.047 1.00 94.75 92 GLU A O 1
ATOM 751 N N . TRP A 1 93 ? -0.336 8.369 5.185 1.00 93.00 93 TRP A N 1
ATOM 752 C CA . TRP A 1 93 ? -0.903 7.063 5.497 1.00 93.00 93 TRP A CA 1
ATOM 753 C C . TRP A 1 93 ? 0.199 6.087 5.878 1.00 93.00 93 TRP A C 1
ATOM 755 O O . TRP A 1 93 ? 1.190 5.937 5.158 1.00 93.00 93 TRP A O 1
ATOM 765 N N . THR A 1 94 ? -0.031 5.350 6.961 1.00 94.94 94 THR A N 1
ATOM 766 C CA . THR A 1 94 ? 0.720 4.131 7.265 1.00 94.94 94 THR A CA 1
ATOM 767 C C . THR A 1 94 ? -0.226 2.974 7.530 1.00 94.94 94 THR A C 1
ATOM 769 O O . THR A 1 94 ? -1.277 3.160 8.141 1.00 94.94 94 THR A O 1
ATOM 772 N N . PHE A 1 95 ? 0.116 1.790 7.027 1.00 94.31 95 PHE A N 1
ATOM 773 C CA . PHE A 1 95 ? -0.656 0.571 7.261 1.00 94.31 95 PHE A CA 1
ATOM 774 C C . PHE A 1 95 ? 0.157 -0.678 6.920 1.00 94.31 95 PHE A C 1
ATOM 776 O O . PHE A 1 95 ? 1.099 -0.626 6.129 1.00 94.31 95 PHE A O 1
ATOM 783 N N . TYR A 1 96 ? -0.250 -1.816 7.475 1.00 93.56 96 TYR A N 1
ATOM 784 C CA . TYR A 1 96 ? 0.208 -3.131 7.030 1.00 93.56 96 TYR A CA 1
ATOM 785 C C . TYR A 1 96 ? -0.850 -3.750 6.130 1.00 93.56 96 TYR A C 1
ATOM 787 O O . TYR A 1 96 ? -2.021 -3.764 6.505 1.00 93.56 96 TYR A O 1
ATOM 795 N N . SER A 1 97 ? -0.443 -4.280 4.981 1.00 90.69 97 SER A N 1
ATOM 796 C CA . SER A 1 97 ? -1.298 -5.083 4.106 1.00 90.69 97 SER A CA 1
ATOM 797 C C . SER A 1 97 ? -0.750 -6.500 4.032 1.00 90.69 97 SER A C 1
ATOM 799 O O . SER A 1 97 ? 0.420 -6.696 3.699 1.00 90.69 97 SER A O 1
ATOM 801 N N . ASP A 1 98 ? -1.597 -7.470 4.352 1.00 88.00 98 ASP A N 1
ATOM 802 C CA . ASP A 1 98 ? -1.298 -8.893 4.240 1.00 88.00 98 ASP A CA 1
ATOM 803 C C . ASP A 1 98 ? -1.596 -9.362 2.815 1.00 88.00 98 ASP A C 1
ATOM 805 O O . ASP A 1 98 ? -2.731 -9.259 2.361 1.00 88.00 98 ASP A O 1
ATOM 809 N N . TRP A 1 99 ? -0.589 -9.863 2.104 1.00 82.00 99 TRP A N 1
ATOM 810 C CA . TRP A 1 99 ? -0.700 -10.360 0.729 1.00 82.00 99 TRP A CA 1
ATOM 811 C C . TRP A 1 99 ? -0.654 -11.896 0.668 1.00 82.00 99 TRP A C 1
ATOM 813 O O . TRP A 1 99 ? -0.301 -12.491 -0.354 1.00 82.00 99 TRP A O 1
ATOM 823 N N . GLY A 1 100 ? -0.983 -12.568 1.773 1.00 81.94 100 GLY A N 1
ATOM 824 C CA . GLY A 1 100 ? -1.024 -14.018 1.880 1.00 81.94 100 GLY A CA 1
ATOM 825 C C . GLY A 1 100 ? 0.353 -14.647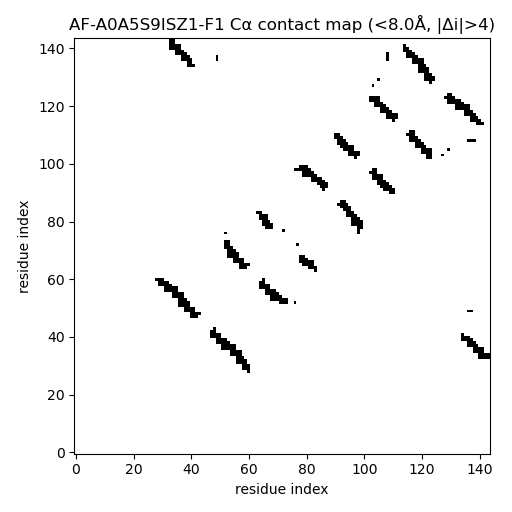 1.720 1.00 81.94 100 GLY A C 1
ATOM 826 O O . GLY A 1 100 ? 1.273 -14.372 2.487 1.00 81.94 100 GLY A O 1
ATOM 827 N N . ARG A 1 101 ? 0.523 -15.494 0.696 1.00 79.75 101 ARG A N 1
ATOM 828 C CA . ARG A 1 101 ? 1.795 -16.203 0.451 1.00 79.75 101 ARG A CA 1
ATOM 829 C C . ARG A 1 101 ? 2.982 -15.274 0.173 1.00 79.75 101 ARG A C 1
ATOM 831 O O . ARG A 1 101 ? 4.121 -15.711 0.272 1.00 79.75 101 ARG A O 1
ATOM 838 N N . TYR A 1 102 ? 2.715 -14.021 -0.192 1.00 78.75 102 TYR A N 1
ATOM 839 C CA . TYR A 1 102 ? 3.736 -13.007 -0.459 1.00 78.75 102 TYR A CA 1
ATOM 840 C C . TYR A 1 102 ? 4.154 -12.231 0.799 1.00 78.75 102 TYR A C 1
ATOM 842 O O . TYR A 1 102 ? 5.043 -11.384 0.735 1.00 78.75 102 TYR A O 1
ATOM 850 N N . GLY A 1 103 ? 3.541 -12.537 1.945 1.00 85.50 103 GLY A N 1
ATOM 851 C CA . GLY A 1 103 ? 3.851 -11.931 3.230 1.00 85.50 103 GLY A CA 1
ATOM 852 C C . GLY A 1 103 ? 3.134 -10.605 3.469 1.00 85.50 103 GLY A C 1
ATOM 853 O O . GLY A 1 103 ? 2.194 -10.223 2.771 1.00 85.50 103 GLY A O 1
ATOM 854 N N . VAL A 1 104 ? 3.586 -9.903 4.506 1.00 89.31 104 VAL A N 1
ATOM 855 C CA . VAL A 1 104 ? 3.011 -8.629 4.940 1.00 89.31 104 VAL A CA 1
ATOM 856 C C . VAL A 1 104 ? 3.905 -7.485 4.468 1.00 89.31 104 VAL A C 1
ATOM 858 O O . VAL A 1 104 ? 5.114 -7.477 4.698 1.00 89.31 104 VAL A O 1
ATOM 861 N N . GLY A 1 105 ? 3.295 -6.506 3.802 1.00 90.56 105 GLY A N 1
ATOM 862 C CA . GLY A 1 105 ? 3.950 -5.267 3.400 1.00 90.56 105 GLY A CA 1
ATOM 863 C C . GLY A 1 105 ? 3.554 -4.122 4.323 1.00 90.56 105 GLY A C 1
ATOM 864 O O . GLY A 1 105 ? 2.365 -3.899 4.552 1.00 90.56 105 GLY A O 1
ATOM 865 N N . PHE A 1 106 ? 4.531 -3.367 4.819 1.00 95.25 106 PHE A N 1
ATOM 866 C CA . PHE A 1 106 ? 4.288 -2.088 5.484 1.00 95.25 106 PHE A CA 1
ATOM 867 C C . PHE A 1 106 ? 4.329 -0.957 4.458 1.00 95.25 106 PHE A C 1
ATOM 869 O O . PHE A 1 106 ? 5.310 -0.812 3.732 1.00 95.25 106 PHE A O 1
ATOM 876 N N . PHE A 1 107 ? 3.280 -0.147 4.401 1.00 95.31 107 PHE A N 1
ATOM 877 C CA . PHE A 1 107 ? 3.166 0.990 3.497 1.00 95.31 107 PHE A CA 1
ATOM 878 C C . PHE A 1 107 ? 3.322 2.281 4.284 1.00 95.31 107 PHE A C 1
ATOM 880 O O . PHE A 1 107 ? 2.687 2.460 5.321 1.00 95.31 107 PHE A O 1
ATOM 887 N N . LYS A 1 108 ? 4.143 3.193 3.760 1.00 96.62 108 LYS A N 1
ATOM 888 C CA . LYS A 1 108 ? 4.273 4.568 4.246 1.00 96.62 108 LYS A CA 1
ATOM 889 C C . LYS A 1 108 ? 4.145 5.515 3.063 1.00 96.62 108 LYS A C 1
ATOM 891 O O . LYS A 1 108 ? 5.045 5.567 2.223 1.00 96.62 108 LYS A O 1
ATOM 896 N N . LEU A 1 109 ? 3.020 6.218 2.981 1.00 96.44 109 LEU A N 1
ATOM 897 C CA . LEU A 1 109 ? 2.610 7.013 1.825 1.00 96.44 109 LEU A CA 1
ATOM 898 C C . LEU A 1 109 ? 2.334 8.453 2.245 1.00 96.44 109 LEU A C 1
ATOM 900 O O . LEU A 1 109 ? 1.541 8.692 3.146 1.00 96.44 109 LEU A O 1
ATOM 904 N N . LYS A 1 110 ? 2.927 9.421 1.554 1.00 97.44 110 LYS A N 1
ATOM 905 C CA . LYS A 1 110 ? 2.714 10.847 1.796 1.00 97.44 110 LYS A CA 1
ATOM 906 C C . LYS A 1 110 ? 1.852 11.445 0.693 1.00 97.44 110 LYS A C 1
ATOM 908 O O . LYS A 1 110 ? 2.094 11.199 -0.486 1.00 97.44 110 LYS A O 1
ATOM 913 N N . MET A 1 111 ? 0.884 12.267 1.072 1.00 96.44 111 MET A N 1
ATOM 914 C CA . MET A 1 111 ? 0.055 13.029 0.150 1.00 96.44 111 MET A CA 1
ATOM 915 C C . MET A 1 111 ? 0.938 13.956 -0.691 1.00 96.44 111 MET A C 1
ATOM 917 O O . MET A 1 111 ? 1.749 14.721 -0.160 1.00 96.44 111 MET A O 1
ATOM 921 N N . LYS A 1 112 ? 0.791 13.863 -2.010 1.00 96.44 112 LYS A N 1
ATOM 922 C CA . LYS A 1 112 ? 1.465 14.716 -2.995 1.00 96.44 112 LYS A CA 1
ATOM 923 C C . LYS A 1 112 ? 0.521 15.762 -3.557 1.00 96.44 112 LYS A C 1
ATOM 925 O O . LYS A 1 112 ? 0.916 16.913 -3.716 1.00 96.44 112 LYS A O 1
ATOM 930 N N . LYS A 1 113 ? -0.717 15.357 -3.831 1.00 94.69 113 LYS A N 1
ATOM 931 C CA . LYS A 1 113 ? -1.815 16.207 -4.298 1.00 94.69 113 LYS A CA 1
ATOM 932 C C . LYS A 1 113 ? -3.115 15.720 -3.669 1.00 94.69 113 LYS A C 1
ATOM 934 O O . LYS A 1 113 ? -3.133 14.674 -3.018 1.00 94.69 113 LYS A O 1
ATOM 939 N N . ARG A 1 114 ? -4.208 16.462 -3.871 1.00 92.06 114 ARG A N 1
ATOM 940 C CA . ARG A 1 114 ? -5.544 16.008 -3.464 1.00 92.06 114 ARG A CA 1
ATOM 941 C C . ARG A 1 114 ? -5.766 14.594 -4.006 1.00 92.06 114 ARG A C 1
ATOM 943 O O . ARG A 1 114 ? -5.659 14.380 -5.207 1.00 92.06 114 ARG A O 1
ATOM 950 N N . ASN A 1 115 ? -6.035 13.658 -3.099 1.00 92.31 115 ASN A N 1
ATOM 951 C CA . ASN A 1 115 ? -6.281 12.244 -3.382 1.00 92.31 115 ASN A CA 1
ATOM 952 C C . ASN A 1 115 ? -5.108 11.446 -3.998 1.00 92.31 115 ASN A C 1
ATOM 954 O O . ASN A 1 115 ? -5.281 10.265 -4.274 1.00 92.31 115 ASN A O 1
ATOM 958 N N . GLU A 1 116 ? -3.912 12.020 -4.150 1.00 95.81 116 GLU A N 1
ATOM 959 C CA . GLU A 1 116 ? -2.726 11.326 -4.671 1.00 95.81 116 GLU A CA 1
ATOM 960 C C . GLU A 1 116 ? -1.664 11.195 -3.578 1.00 95.81 116 GLU A C 1
ATOM 962 O O . GLU A 1 116 ? -1.232 12.185 -2.979 1.00 95.81 116 GLU A O 1
ATOM 967 N N . PHE A 1 117 ? -1.206 9.969 -3.345 1.00 96.31 117 PHE A N 1
ATOM 968 C CA . PHE A 1 117 ? -0.234 9.629 -2.316 1.00 96.31 117 PHE A CA 1
ATOM 969 C C . PHE A 1 117 ? 0.924 8.853 -2.929 1.00 96.31 117 PHE A C 1
ATOM 971 O O . PHE A 1 117 ? 0.724 7.954 -3.738 1.00 96.31 117 PHE A O 1
ATOM 978 N N . GLU A 1 118 ? 2.146 9.159 -2.511 1.00 97.50 118 GLU A N 1
ATOM 979 C CA . GLU A 1 118 ? 3.340 8.442 -2.947 1.00 97.50 118 GLU A CA 1
ATOM 980 C C . GLU A 1 118 ? 4.222 8.086 -1.764 1.00 97.50 118 GLU A C 1
ATOM 982 O O . GLU A 1 118 ? 4.346 8.838 -0.795 1.00 97.50 118 GLU A O 1
ATOM 987 N N . GLY A 1 119 ? 4.900 6.955 -1.862 1.00 96.19 119 GLY A N 1
ATOM 988 C CA . GLY A 1 119 ? 5.849 6.539 -0.852 1.00 96.19 119 GLY A CA 1
ATOM 989 C C . GLY A 1 119 ? 6.418 5.176 -1.161 1.00 96.19 119 GLY A C 1
ATOM 990 O O . GLY A 1 119 ? 6.683 4.859 -2.318 1.00 96.19 119 GLY A O 1
ATOM 991 N N . TYR A 1 120 ? 6.637 4.383 -0.123 1.00 95.44 120 TYR A N 1
ATOM 992 C CA . TYR A 1 120 ? 7.293 3.093 -0.260 1.00 95.44 120 TYR A CA 1
ATOM 993 C C . TYR A 1 120 ? 6.532 2.003 0.472 1.00 95.44 120 TYR A C 1
ATOM 995 O O . TYR A 1 120 ? 5.932 2.236 1.525 1.00 95.44 120 TYR A O 1
ATOM 1003 N N . SER A 1 121 ? 6.605 0.808 -0.103 1.00 92.19 121 SER A N 1
ATOM 1004 C CA . SER A 1 121 ? 6.341 -0.431 0.612 1.00 92.19 121 SER A CA 1
ATOM 1005 C C . SER A 1 121 ? 7.648 -0.990 1.178 1.00 92.19 121 SER A C 1
ATOM 1007 O O . SER A 1 121 ? 8.731 -0.781 0.620 1.00 92.19 121 SER A O 1
ATOM 1009 N N . TYR A 1 122 ? 7.543 -1.691 2.298 1.00 93.94 122 TYR A N 1
ATOM 1010 C CA . TYR A 1 122 ? 8.645 -2.331 3.000 1.00 93.94 122 TYR A CA 1
ATOM 1011 C C . TYR A 1 122 ? 8.257 -3.768 3.331 1.00 93.94 122 TYR A C 1
ATOM 1013 O O . TYR A 1 122 ? 7.120 -4.019 3.737 1.00 93.94 122 TYR A O 1
ATOM 1021 N N . ALA A 1 123 ? 9.199 -4.697 3.195 1.00 91.06 123 ALA A N 1
ATOM 1022 C CA . ALA A 1 123 ? 9.025 -6.046 3.714 1.00 91.06 123 ALA A CA 1
ATOM 1023 C C . ALA A 1 123 ? 9.019 -5.997 5.243 1.00 91.06 123 ALA A C 1
ATOM 1025 O O . ALA A 1 123 ? 9.711 -5.165 5.840 1.00 91.06 123 ALA A O 1
ATOM 1026 N N . THR A 1 124 ? 8.289 -6.901 5.888 1.00 91.94 124 THR A N 1
ATOM 1027 C CA . THR A 1 124 ? 8.293 -7.007 7.349 1.00 91.94 124 THR A CA 1
ATOM 1028 C C . THR A 1 124 ? 8.843 -8.342 7.824 1.00 91.94 124 THR A C 1
ATOM 1030 O O . THR A 1 124 ? 8.638 -9.361 7.169 1.00 91.94 124 THR A O 1
ATOM 1033 N N . ASP A 1 125 ? 9.500 -8.349 8.983 1.00 89.75 125 ASP A N 1
ATOM 1034 C CA . ASP A 1 125 ? 9.871 -9.591 9.666 1.00 89.75 125 ASP A CA 1
ATOM 1035 C C . ASP A 1 125 ? 8.647 -10.287 10.302 1.00 89.75 125 ASP A C 1
ATOM 1037 O O . ASP A 1 125 ? 7.516 -9.792 10.260 1.00 89.75 125 ASP A O 1
ATOM 1041 N N . SER A 1 126 ? 8.875 -11.436 10.945 1.00 85.25 126 SER A N 1
ATOM 1042 C CA . SER A 1 126 ? 7.832 -12.185 11.664 1.00 85.25 126 SER A CA 1
ATOM 1043 C C . SER A 1 126 ? 7.206 -11.417 12.837 1.00 85.25 126 SER A C 1
ATOM 1045 O O . SER A 1 126 ? 6.138 -11.792 13.316 1.00 85.25 126 SER A O 1
ATOM 1047 N N . LYS A 1 127 ? 7.837 -10.327 13.290 1.00 87.25 127 LYS A N 1
ATOM 1048 C CA . LYS A 1 127 ? 7.358 -9.426 14.346 1.00 87.25 127 LYS A CA 1
ATOM 1049 C C . LYS A 1 127 ? 6.725 -8.150 13.775 1.00 87.25 127 LYS A C 1
ATOM 1051 O O . LYS A 1 127 ? 6.508 -7.205 14.532 1.00 87.25 127 LYS A O 1
ATOM 1056 N N . ARG A 1 128 ? 6.428 -8.110 12.467 1.00 84.38 128 ARG A N 1
ATOM 1057 C CA . ARG A 1 128 ? 5.873 -6.953 11.742 1.00 84.38 128 ARG A CA 1
ATOM 1058 C C . ARG A 1 128 ? 6.751 -5.700 11.799 1.00 84.38 128 ARG A C 1
ATOM 1060 O O . ARG A 1 128 ? 6.252 -4.588 11.674 1.00 84.38 128 ARG A O 1
ATOM 1067 N N . LYS A 1 129 ? 8.066 -5.841 11.951 1.00 89.06 129 LYS A N 1
ATOM 1068 C CA . LYS A 1 129 ? 8.987 -4.703 11.850 1.00 89.06 129 LYS A CA 1
ATOM 1069 C C . LYS A 1 129 ? 9.377 -4.484 10.389 1.00 89.06 129 LYS A C 1
ATOM 1071 O O . LYS A 1 129 ? 9.809 -5.448 9.755 1.00 89.06 129 LYS A O 1
ATOM 1076 N N . PRO A 1 130 ? 9.256 -3.260 9.838 1.00 89.75 130 PRO A N 1
ATOM 1077 C CA . PRO A 1 130 ? 9.775 -2.947 8.510 1.00 89.75 130 PRO A CA 1
ATOM 1078 C C . PRO A 1 130 ? 11.278 -3.233 8.448 1.00 89.75 130 PRO A C 1
ATOM 1080 O O . PRO A 1 130 ? 12.029 -2.780 9.308 1.00 89.75 130 PRO A O 1
ATOM 1083 N N . THR A 1 131 ? 11.709 -3.988 7.443 1.00 90.75 131 THR A N 1
ATOM 1084 C CA . THR A 1 131 ? 13.099 -4.445 7.304 1.00 90.75 131 THR A CA 1
ATOM 1085 C C . THR A 1 131 ? 13.817 -3.682 6.199 1.00 90.75 131 THR A C 1
ATOM 1087 O O . THR A 1 131 ? 14.701 -2.877 6.475 1.00 90.75 131 THR A O 1
ATOM 1090 N N . TYR A 1 132 ? 13.408 -3.869 4.946 1.00 88.31 132 TYR A N 1
ATOM 1091 C CA . TYR A 1 132 ? 13.982 -3.179 3.796 1.00 88.31 132 TYR A CA 1
ATOM 1092 C C . TYR A 1 132 ? 12.903 -2.693 2.831 1.00 88.31 132 TYR A C 1
ATOM 1094 O O . TYR A 1 132 ? 11.762 -3.157 2.823 1.00 88.31 132 TYR A O 1
ATOM 1102 N N . LYS A 1 133 ? 13.284 -1.692 2.038 1.00 91.25 133 LYS A N 1
ATOM 1103 C CA . LYS A 1 133 ? 12.431 -1.017 1.063 1.00 91.25 133 LYS A CA 1
ATOM 1104 C C . LYS A 1 133 ? 12.206 -1.930 -0.146 1.00 91.25 133 LYS A C 1
ATOM 1106 O O . LYS A 1 133 ? 13.171 -2.412 -0.725 1.00 91.25 133 LYS A O 1
ATOM 1111 N N . LEU A 1 134 ? 10.945 -2.132 -0.521 1.00 86.81 134 LEU A N 1
ATOM 1112 C CA . LEU A 1 134 ? 10.552 -2.965 -1.658 1.00 86.81 134 LEU A CA 1
ATOM 1113 C C . LEU A 1 134 ? 10.466 -2.136 -2.936 1.00 86.81 134 LEU A C 1
ATOM 1115 O O . LEU A 1 134 ? 11.299 -2.267 -3.826 1.00 86.81 134 LEU A O 1
ATOM 1119 N N . SER A 1 135 ? 9.474 -1.253 -3.029 1.00 85.62 135 SER A N 1
ATOM 1120 C CA . SER A 1 135 ? 9.235 -0.480 -4.247 1.00 85.62 135 SER A CA 1
ATOM 1121 C C . SER A 1 135 ? 8.630 0.891 -3.947 1.00 85.62 135 SER A C 1
ATOM 1123 O O . SER A 1 135 ? 7.860 1.034 -2.984 1.00 85.62 135 SER A O 1
ATOM 1125 N N . PRO A 1 136 ? 8.944 1.922 -4.755 1.00 94.00 136 PRO A N 1
ATOM 1126 C CA . PRO A 1 136 ? 8.134 3.128 -4.788 1.00 94.00 136 PRO A CA 1
ATOM 1127 C C . PRO A 1 136 ? 6.705 2.776 -5.205 1.00 94.00 136 PRO A C 1
ATOM 1129 O O . PRO A 1 136 ? 6.475 1.979 -6.116 1.00 94.00 136 PRO A O 1
ATOM 1132 N N . ASN A 1 137 ? 5.744 3.359 -4.506 1.00 94.06 137 ASN A N 1
ATOM 1133 C CA . ASN A 1 137 ? 4.323 3.128 -4.694 1.00 94.06 137 ASN A CA 1
ATOM 1134 C C . ASN A 1 137 ? 3.610 4.467 -4.837 1.00 94.06 137 ASN A C 1
ATOM 1136 O O . ASN A 1 137 ? 3.881 5.398 -4.077 1.00 94.06 137 ASN A O 1
ATOM 1140 N N . ARG A 1 138 ? 2.660 4.523 -5.765 1.00 96.00 138 ARG A N 1
ATOM 1141 C CA . ARG A 1 138 ? 1.701 5.614 -5.903 1.00 96.00 138 ARG A CA 1
ATOM 1142 C C . ARG A 1 138 ? 0.298 5.059 -5.710 1.00 96.00 138 ARG A C 1
ATOM 1144 O O . ARG A 1 138 ? -0.031 4.010 -6.251 1.00 96.00 138 ARG A O 1
ATOM 1151 N N . TRP A 1 139 ? -0.503 5.763 -4.928 1.00 94.94 139 TRP A N 1
ATOM 1152 C CA . TRP A 1 139 ? -1.875 5.413 -4.598 1.00 94.94 139 TRP A CA 1
ATOM 1153 C C . TRP A 1 139 ? -2.781 6.603 -4.896 1.00 94.94 139 TRP A C 1
ATOM 1155 O O . TRP A 1 139 ? -2.526 7.708 -4.417 1.00 94.94 139 TRP A O 1
ATOM 1165 N N . ILE A 1 140 ? -3.830 6.379 -5.681 1.00 95.62 140 ILE A N 1
ATOM 1166 C CA . ILE A 1 140 ? -4.814 7.402 -6.046 1.00 95.62 140 ILE A CA 1
ATOM 1167 C C . ILE A 1 140 ? -6.152 7.011 -5.429 1.00 95.62 140 ILE A C 1
ATOM 1169 O O . ILE A 1 140 ? -6.682 5.948 -5.735 1.00 95.62 140 ILE A O 1
ATOM 1173 N N . ARG A 1 141 ? -6.687 7.851 -4.541 1.00 93.94 141 ARG A N 1
ATOM 1174 C CA . ARG A 1 141 ? -8.004 7.663 -3.928 1.00 93.94 141 ARG A CA 1
ATOM 1175 C C . ARG A 1 141 ? -9.090 8.199 -4.857 1.00 93.94 141 ARG A C 1
ATOM 1177 O O . ARG A 1 141 ? -9.003 9.330 -5.324 1.00 93.94 141 ARG A O 1
ATOM 1184 N N . HIS A 1 142 ? -10.143 7.426 -5.055 1.00 92.44 142 HIS A N 1
ATOM 1185 C CA . HIS A 1 142 ? -11.358 7.876 -5.728 1.00 92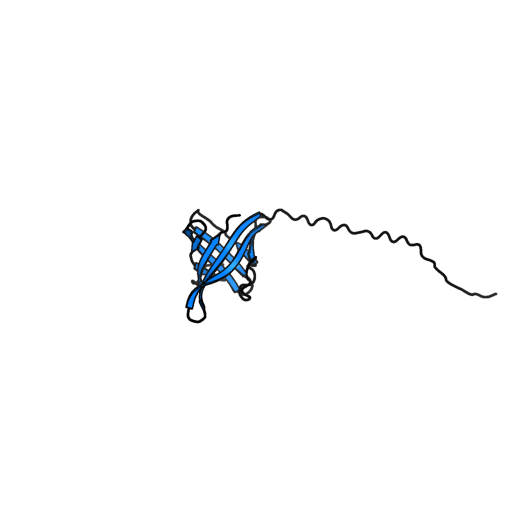.44 142 HIS A CA 1
ATOM 1186 C C . HIS A 1 142 ? -12.304 8.540 -4.726 1.00 92.44 142 HIS A C 1
ATOM 1188 O O . HIS A 1 142 ? -12.357 8.148 -3.555 1.00 92.44 142 HIS A O 1
ATOM 1194 N N . GLU A 1 143 ? -13.033 9.556 -5.181 1.00 84.81 143 GLU A N 1
ATOM 1195 C CA . GLU A 1 143 ? -14.138 10.131 -4.410 1.00 84.81 143 GLU A CA 1
ATOM 1196 C C . GLU A 1 143 ? -15.306 9.129 -4.420 1.00 84.81 143 GLU A C 1
ATOM 1198 O O . GLU A 1 143 ? -15.544 8.476 -5.437 1.00 84.81 143 GLU A O 1
ATOM 1203 N N . LEU A 1 144 ? -15.936 8.932 -3.257 1.00 69.44 144 LEU A N 1
ATOM 1204 C CA . LEU A 1 144 ? -17.065 8.012 -3.075 1.00 69.44 144 LEU A CA 1
ATOM 1205 C C . LEU A 1 144 ? -18.393 8.723 -3.319 1.00 69.44 144 LEU A C 1
ATOM 1207 O O . LEU A 1 144 ? -18.475 9.916 -2.946 1.00 69.44 144 LEU A O 1
#

Sequence (144 aa):
MKNFLYLLLVLSSLLMAEDKQKTPENKQPVDIIGIWDQYIYYNKEGKTAYHYAGTFQLTKVKGKYQMKQVGTKLPELINSQGVTEIKFDGKEWTFYSDWGRYGVGFFKLKMKKRNEFEGYSYATDSKRKPTYKLSPNRWIRHEL

Radius of gyration: 26.79 Å; Cα contacts (8 Å, |Δi|>4): 287; chains: 1; bounding box: 71×88×35 Å